Protein AF-A0A419EFA2-F1 (afdb_monomer)

Secondary structure (DSSP, 8-state):
-TTTSS--HHHHHHHHHHHHHHHHHHHHHHHHHT-----TT-S-HHHHTSSPPPTTS-PPP--HHHHHHHHHHHHHHHHHHHHHHHHT--

Mean predicted aligned error: 9.62 Å

Solvent-accessible surface area (backbone atoms only — not comparable to full-atom values): 5426 Å² total; per-residue (Å²): 115,83,73,49,79,52,88,45,72,67,34,53,53,45,16,52,52,51,50,53,50,50,54,49,53,47,51,52,50,48,66,75,58,78,53,90,67,79,69,84,86,59,83,60,47,38,62,77,49,58,70,88,69,63,91,94,57,90,66,69,72,78,56,70,65,35,49,54,53,33,51,52,51,32,38,55,53,22,26,49,51,51,54,59,60,54,63,74,76,111

Sequence (90 aa):
MKTFLKPSLAKSVVTILLFVFSSWLWRMYVTSTISDTFPHGFPLQYYLGWGPCPPGRVCSEFNGWYLAFDLIFWYFVSAFIVTKFWKNKN

Structure (mmCIF, N/CA/C/O backbone):
data_AF-A0A419EFA2-F1
#
_entry.id   AF-A0A419EFA2-F1
#
loop_
_atom_site.group_PDB
_atom_site.id
_atom_site.type_symbol
_atom_site.label_atom_id
_atom_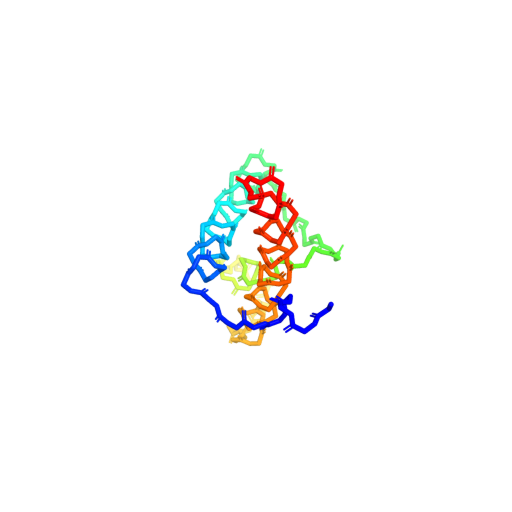site.label_alt_id
_atom_site.label_comp_id
_atom_site.label_asym_id
_atom_site.label_entity_id
_atom_site.label_seq_id
_atom_site.pdbx_PDB_ins_code
_atom_site.Cartn_x
_atom_site.Cartn_y
_atom_site.Cartn_z
_atom_site.occupancy
_atom_site.B_iso_or_equiv
_atom_site.auth_seq_id
_atom_site.auth_comp_id
_atom_site.auth_asym_id
_atom_site.auth_atom_id
_atom_site.pdbx_PDB_model_num
ATOM 1 N N . MET A 1 1 ? -3.521 -7.607 21.335 1.00 53.03 1 MET A N 1
ATOM 2 C CA . MET A 1 1 ? -3.130 -8.146 20.010 1.00 53.03 1 MET A CA 1
ATOM 3 C C . MET A 1 1 ? -4.273 -8.829 19.251 1.00 53.03 1 MET A C 1
ATOM 5 O O . MET A 1 1 ? -4.377 -8.599 18.056 1.00 53.03 1 MET A O 1
ATOM 9 N N . LYS A 1 2 ? -5.173 -9.596 19.896 1.00 61.03 2 LYS A N 1
ATOM 10 C CA . LYS A 1 2 ? -6.264 -10.339 19.212 1.00 61.03 2 LYS A CA 1
ATOM 11 C C . LYS A 1 2 ? -7.215 -9.488 18.344 1.00 61.03 2 LYS A C 1
ATOM 13 O O . LYS A 1 2 ? -7.793 -9.994 17.392 1.00 61.03 2 LYS A O 1
ATOM 18 N N . THR A 1 3 ? -7.362 -8.194 18.626 1.00 71.00 3 THR A N 1
ATOM 19 C CA . THR A 1 3 ? -8.202 -7.265 17.846 1.00 71.00 3 THR A CA 1
ATOM 20 C C . THR A 1 3 ? -7.524 -6.695 16.599 1.00 71.00 3 THR A C 1
ATOM 22 O O . THR A 1 3 ? -8.213 -6.144 15.744 1.00 71.00 3 THR A O 1
ATOM 25 N N . PHE A 1 4 ? -6.203 -6.831 16.464 1.00 77.88 4 PHE A N 1
ATOM 26 C CA . PHE A 1 4 ? -5.434 -6.219 15.378 1.00 77.88 4 PHE A CA 1
ATOM 27 C C . PHE A 1 4 ? -5.700 -6.897 14.028 1.00 77.88 4 PHE A C 1
ATOM 29 O O . PHE A 1 4 ? -6.075 -6.225 13.076 1.00 77.88 4 PHE A O 1
ATOM 36 N N . LEU A 1 5 ? -5.639 -8.228 13.964 1.00 78.75 5 LEU A N 1
ATOM 37 C CA . LEU A 1 5 ? -5.894 -8.988 12.732 1.00 78.75 5 LEU A CA 1
ATOM 38 C C . LEU A 1 5 ? -7.376 -9.283 12.472 1.00 78.75 5 LEU A C 1
ATOM 40 O O . LEU A 1 5 ? -7.718 -9.708 11.372 1.00 78.75 5 LEU A O 1
ATOM 44 N N . LYS A 1 6 ? -8.263 -9.042 13.449 1.00 84.31 6 LYS A N 1
ATOM 45 C CA . LYS A 1 6 ? -9.698 -9.311 13.290 1.00 84.31 6 LYS A CA 1
ATOM 46 C C . LYS A 1 6 ? -10.259 -8.493 12.112 1.00 84.31 6 LYS A C 1
ATOM 48 O O . LYS A 1 6 ? -10.138 -7.261 12.170 1.00 84.3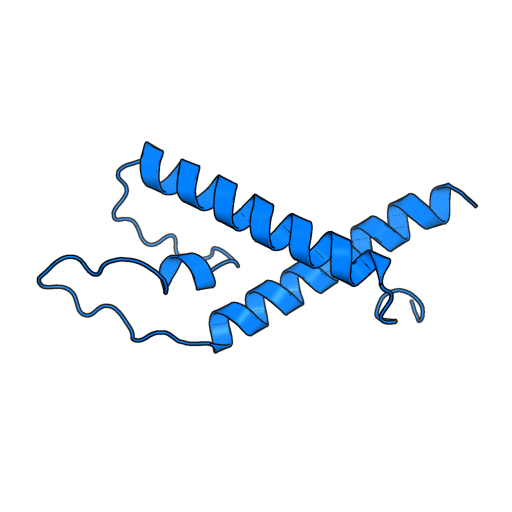1 6 LYS A O 1
ATOM 53 N N . PRO A 1 7 ? -10.869 -9.136 11.099 1.00 82.19 7 PRO A N 1
ATOM 54 C CA . PRO A 1 7 ? -11.440 -8.430 9.962 1.00 82.19 7 PRO A CA 1
ATOM 55 C C . PRO A 1 7 ? -12.559 -7.508 10.439 1.00 82.19 7 PRO A C 1
ATOM 57 O O . PRO A 1 7 ? -13.399 -7.884 11.259 1.00 82.19 7 PRO A O 1
ATOM 60 N N . SER A 1 8 ? -12.537 -6.272 9.955 1.00 88.94 8 SER A N 1
ATOM 61 C CA . SER A 1 8 ? -13.603 -5.301 10.166 1.00 88.94 8 SER A CA 1
ATOM 62 C C . SER A 1 8 ? -13.793 -4.484 8.898 1.00 88.94 8 SER A C 1
ATOM 64 O O . SER A 1 8 ? -12.821 -4.191 8.200 1.00 88.94 8 SER A O 1
ATOM 66 N N . LEU A 1 9 ? -15.039 -4.077 8.631 1.00 88.94 9 LEU A N 1
ATOM 67 C CA . LEU A 1 9 ? -15.374 -3.264 7.457 1.00 88.94 9 LEU A CA 1
ATOM 68 C C . LEU A 1 9 ? -14.499 -2.011 7.369 1.00 88.94 9 LEU A C 1
ATOM 70 O O . LEU A 1 9 ? -14.011 -1.664 6.301 1.00 88.94 9 LEU A O 1
ATOM 74 N N . ALA A 1 10 ? -14.220 -1.381 8.507 1.00 87.44 10 ALA A N 1
ATOM 75 C CA . ALA A 1 10 ? -13.377 -0.198 8.567 1.00 87.44 10 ALA A CA 1
ATOM 76 C C . ALA A 1 10 ? -11.938 -0.435 8.100 1.00 87.44 10 ALA A C 1
ATOM 78 O O . ALA A 1 10 ? -11.400 0.373 7.350 1.00 87.44 10 ALA A O 1
ATOM 79 N N . LYS A 1 11 ? -11.315 -1.544 8.519 1.00 88.06 11 LYS A N 1
ATOM 80 C CA . LYS A 1 11 ? -9.956 -1.889 8.083 1.00 88.06 11 LYS A CA 1
ATOM 81 C C . LYS A 1 11 ? -9.933 -2.155 6.586 1.00 88.06 11 LYS A C 1
ATOM 83 O O . LYS A 1 11 ? -9.059 -1.629 5.912 1.00 88.06 11 LYS A O 1
ATOM 88 N N . SER A 1 12 ? -10.923 -2.882 6.067 1.00 89.94 12 SER A N 1
ATOM 89 C CA . SER A 1 12 ? -11.053 -3.155 4.633 1.00 89.94 12 SER A CA 1
ATOM 90 C C . SER A 1 12 ? -11.226 -1.875 3.809 1.00 89.94 12 SER A C 1
ATOM 92 O O . SER A 1 12 ? -10.531 -1.699 2.814 1.00 89.94 12 SER A O 1
ATOM 94 N N . VAL A 1 13 ? -12.087 -0.948 4.242 1.00 93.12 13 VAL A N 1
ATOM 95 C CA . VAL A 1 13 ? -12.279 0.343 3.559 1.00 93.12 13 VAL A CA 1
ATOM 96 C C . VAL A 1 13 ? -10.989 1.164 3.563 1.00 93.12 13 VAL A C 1
ATOM 98 O O . VAL A 1 13 ? -10.577 1.661 2.518 1.00 93.12 13 VAL A O 1
ATOM 101 N N . VAL A 1 14 ? -10.306 1.262 4.708 1.00 91.81 14 VAL A N 1
ATOM 102 C CA . VAL A 1 14 ? -9.029 1.987 4.807 1.00 91.81 14 VAL A CA 1
ATOM 103 C C . VAL A 1 14 ? -7.945 1.326 3.950 1.00 91.81 14 VAL A C 1
ATOM 105 O O . VAL A 1 14 ? -7.186 2.032 3.298 1.00 91.81 14 VAL A O 1
ATOM 108 N N . THR A 1 15 ? -7.892 -0.008 3.885 1.00 91.88 15 THR A N 1
ATOM 109 C CA . THR A 1 15 ? -6.982 -0.743 2.991 1.00 91.88 15 THR A CA 1
ATOM 110 C C . THR A 1 15 ? -7.200 -0.369 1.533 1.00 91.88 15 THR A C 1
ATOM 112 O O . THR A 1 15 ? -6.234 -0.035 0.856 1.00 91.88 15 THR A O 1
ATOM 115 N N . ILE A 1 16 ? -8.448 -0.387 1.053 1.00 91.00 16 ILE A N 1
ATOM 116 C CA . ILE A 1 16 ? -8.763 -0.050 -0.342 1.00 91.00 16 ILE A CA 1
ATOM 117 C C . ILE A 1 16 ? -8.377 1.402 -0.636 1.00 91.00 16 ILE A C 1
ATOM 119 O O . ILE A 1 16 ? -7.730 1.669 -1.645 1.00 91.00 16 ILE A O 1
ATOM 123 N N . LEU A 1 17 ? -8.714 2.334 0.261 1.00 92.31 17 LEU A N 1
ATOM 124 C CA . LEU A 1 17 ? -8.358 3.745 0.106 1.00 92.31 17 LEU A CA 1
ATOM 125 C C . LEU A 1 17 ? -6.842 3.951 0.036 1.00 92.31 17 LEU A C 1
ATOM 127 O O . LEU A 1 17 ? -6.364 4.649 -0.853 1.00 92.31 17 LEU A O 1
ATOM 131 N N . LEU A 1 18 ? -6.083 3.322 0.935 1.00 89.69 18 LEU A N 1
ATOM 132 C CA . LEU A 1 18 ? -4.624 3.417 0.948 1.00 89.69 18 LEU A CA 1
ATOM 133 C C . LEU A 1 18 ? -3.988 2.770 -0.287 1.00 89.69 18 LEU A C 1
ATOM 135 O O . LEU A 1 18 ? -3.061 3.336 -0.866 1.00 89.69 18 LEU A O 1
ATOM 139 N N . PHE A 1 19 ? -4.498 1.619 -0.721 1.00 87.69 19 PHE A N 1
ATOM 140 C CA . PHE A 1 19 ? -4.033 0.944 -1.929 1.00 87.69 19 PHE A CA 1
ATOM 141 C C . PHE A 1 19 ? -4.262 1.803 -3.179 1.00 87.69 19 PHE A C 1
ATOM 143 O O . PHE A 1 19 ? -3.335 2.021 -3.957 1.00 87.69 19 PHE A O 1
ATOM 150 N N . VAL A 1 20 ? -5.465 2.361 -3.349 1.00 86.44 20 VAL A N 1
ATOM 151 C CA . VAL A 1 20 ? -5.788 3.236 -4.487 1.00 86.44 20 VAL A CA 1
ATOM 152 C C . VAL A 1 20 ? -4.967 4.524 -4.438 1.00 86.44 20 VAL A C 1
ATOM 154 O O . VAL A 1 20 ? -4.382 4.918 -5.445 1.00 86.44 20 VAL A O 1
ATOM 157 N N . PHE A 1 21 ? -4.882 5.168 -3.272 1.00 87.88 21 PHE A N 1
ATOM 158 C CA . PHE A 1 21 ? -4.156 6.425 -3.114 1.00 87.88 21 PHE A CA 1
ATOM 159 C C . PHE A 1 21 ? -2.654 6.259 -3.356 1.00 87.88 21 PHE A C 1
ATOM 161 O O . PHE A 1 21 ? -2.056 7.055 -4.075 1.00 87.88 21 PHE A O 1
ATOM 168 N N . SER A 1 22 ? -2.045 5.201 -2.817 1.00 84.62 22 SER A N 1
ATOM 169 C CA . SER A 1 22 ? -0.631 4.905 -3.058 1.00 84.62 22 SER A CA 1
ATOM 170 C C . SER A 1 22 ? -0.351 4.558 -4.516 1.00 84.62 22 SER A C 1
ATOM 172 O O . SER A 1 22 ? 0.607 5.079 -5.079 1.00 84.62 22 SER A O 1
ATOM 174 N N . SER A 1 23 ? -1.218 3.767 -5.154 1.00 79.88 23 SER A N 1
ATOM 175 C CA . SER A 1 23 ? -1.121 3.461 -6.586 1.00 79.88 23 SER A CA 1
ATOM 176 C C . SER A 1 23 ? -1.215 4.727 -7.441 1.00 79.88 23 SER A C 1
ATOM 178 O O . SER A 1 23 ? -0.483 4.885 -8.417 1.00 79.88 23 SER A O 1
ATOM 180 N N . TRP A 1 24 ? -2.092 5.662 -7.065 1.00 80.50 24 TRP A N 1
ATOM 181 C CA . TRP A 1 24 ? -2.250 6.938 -7.756 1.00 80.50 24 TRP A CA 1
ATOM 182 C C . TRP A 1 24 ? -1.043 7.866 -7.571 1.00 80.50 24 TRP A C 1
ATOM 184 O O . TRP A 1 24 ? -0.517 8.380 -8.557 1.00 80.50 24 TRP A O 1
ATOM 194 N N . LEU A 1 25 ? -0.559 8.040 -6.336 1.00 82.38 25 LEU A N 1
ATOM 195 C CA . LEU A 1 25 ? 0.656 8.815 -6.057 1.00 82.38 25 LEU A CA 1
ATOM 196 C C . LEU A 1 25 ? 1.864 8.246 -6.797 1.00 82.38 25 LEU A C 1
ATOM 198 O O . LEU A 1 25 ? 2.657 8.992 -7.367 1.00 82.38 25 LEU A O 1
ATOM 202 N N . TRP A 1 26 ? 1.979 6.922 -6.823 1.00 75.62 26 TRP A N 1
ATOM 203 C CA . TRP A 1 26 ? 3.044 6.242 -7.534 1.00 75.62 26 TRP A CA 1
ATOM 204 C C . TRP A 1 26 ? 2.956 6.466 -9.045 1.00 75.62 26 TRP A C 1
ATOM 206 O O . TRP A 1 26 ? 3.952 6.816 -9.673 1.00 75.62 26 TRP A O 1
ATOM 216 N N . ARG A 1 27 ? 1.756 6.373 -9.631 1.00 73.69 27 ARG A N 1
ATOM 217 C CA . ARG A 1 27 ? 1.526 6.728 -11.038 1.00 73.69 27 ARG A CA 1
ATOM 218 C C . ARG A 1 27 ? 1.958 8.155 -11.349 1.00 73.69 27 ARG A C 1
ATOM 220 O O . ARG A 1 27 ? 2.610 8.377 -12.369 1.00 73.69 27 ARG A O 1
ATOM 227 N N . MET A 1 28 ? 1.611 9.105 -10.485 1.00 74.62 28 MET A N 1
ATOM 228 C CA . MET A 1 28 ? 2.019 10.503 -10.636 1.00 74.62 28 MET A CA 1
ATOM 229 C C . MET A 1 28 ? 3.541 10.652 -10.569 1.00 74.62 28 MET A C 1
ATOM 231 O O . MET A 1 28 ? 4.125 11.290 -11.442 1.00 74.62 28 MET A O 1
ATOM 235 N N . TYR A 1 29 ? 4.190 10.002 -9.600 1.00 75.44 29 TYR A N 1
ATOM 236 C CA . TYR A 1 29 ? 5.645 10.004 -9.458 1.00 75.44 29 TYR A CA 1
ATOM 237 C C . TYR A 1 29 ? 6.348 9.426 -10.693 1.00 75.44 29 TYR A C 1
ATOM 239 O O . TYR A 1 29 ? 7.191 10.103 -11.282 1.00 75.44 29 TYR A O 1
ATOM 247 N N . VAL A 1 30 ? 5.955 8.234 -11.150 1.00 69.12 30 VAL A N 1
ATOM 248 C CA . VAL A 1 30 ? 6.513 7.590 -12.354 1.00 69.12 30 VAL A CA 1
ATOM 249 C C . VAL A 1 30 ? 6.318 8.468 -13.590 1.00 69.12 30 VAL A C 1
ATOM 251 O O . VAL A 1 30 ? 7.261 8.687 -14.346 1.00 69.12 30 VAL A O 1
ATOM 254 N N . THR A 1 31 ? 5.118 9.030 -13.770 1.00 68.44 31 THR A N 1
ATOM 255 C CA . THR A 1 31 ? 4.823 9.917 -14.908 1.00 68.44 31 THR A CA 1
ATOM 256 C C . THR A 1 31 ? 5.686 11.181 -14.867 1.00 68.44 31 THR A C 1
ATOM 258 O O . THR A 1 31 ? 6.185 11.614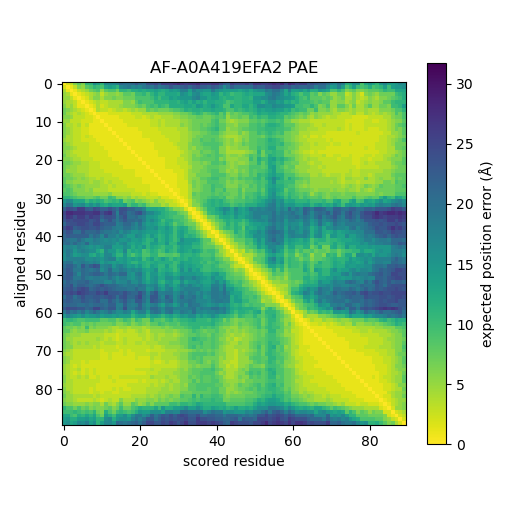 -15.899 1.00 68.44 31 THR A O 1
ATOM 261 N N . SER A 1 32 ? 5.904 11.758 -13.680 1.00 66.75 32 SER A N 1
ATOM 262 C CA . SER A 1 32 ? 6.719 12.968 -13.517 1.00 66.75 32 SER A CA 1
ATOM 263 C C . SER A 1 32 ? 8.221 12.747 -13.701 1.00 66.75 32 SER A C 1
ATOM 265 O O . SER A 1 32 ? 8.932 13.685 -14.046 1.00 66.75 32 SER A O 1
ATOM 267 N N . THR A 1 33 ? 8.717 11.530 -13.465 1.00 62.81 33 THR A N 1
ATOM 268 C CA . THR A 1 33 ? 10.161 11.259 -13.421 1.00 62.81 33 THR A CA 1
ATOM 269 C C . THR A 1 33 ? 10.731 10.712 -14.727 1.00 62.81 33 THR A C 1
ATOM 271 O O . THR A 1 33 ? 11.944 10.543 -14.788 1.00 62.81 33 THR A O 1
ATOM 274 N N . ILE A 1 34 ? 9.907 10.454 -15.762 1.00 57.12 34 ILE A N 1
ATOM 275 C CA . ILE 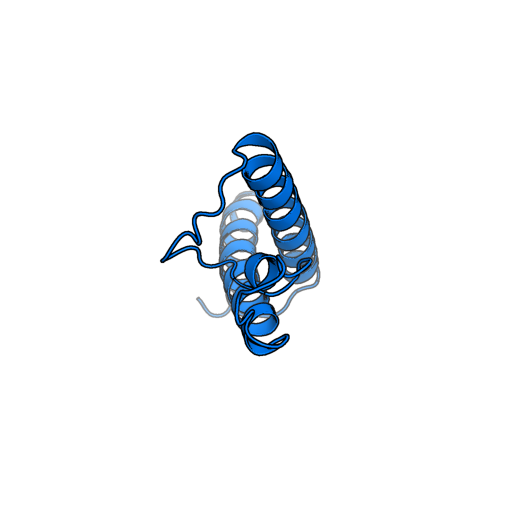A 1 34 ? 10.302 9.817 -17.049 1.00 57.12 34 ILE A CA 1
ATOM 276 C C . ILE A 1 34 ? 11.337 8.705 -16.799 1.00 57.12 34 ILE A C 1
ATOM 278 O O . ILE A 1 34 ? 12.380 8.598 -17.442 1.00 57.12 34 ILE A O 1
ATOM 282 N N . SER A 1 35 ? 11.105 7.939 -15.739 1.00 46.78 35 SER A N 1
ATOM 283 C CA . SER A 1 35 ? 12.119 7.078 -15.165 1.00 46.78 35 SER A CA 1
ATOM 284 C C . SER A 1 35 ? 11.772 5.647 -15.527 1.00 46.78 35 SER A C 1
ATOM 286 O O . SER A 1 35 ? 10.950 5.010 -14.873 1.00 46.78 35 SER A O 1
ATOM 288 N N . ASP A 1 36 ? 12.486 5.135 -16.524 1.00 52.12 36 ASP A N 1
ATOM 289 C CA . ASP A 1 36 ? 12.606 3.713 -16.870 1.00 52.12 36 ASP A CA 1
ATOM 290 C C . ASP A 1 36 ? 13.319 2.891 -15.768 1.00 52.12 36 ASP A C 1
ATOM 292 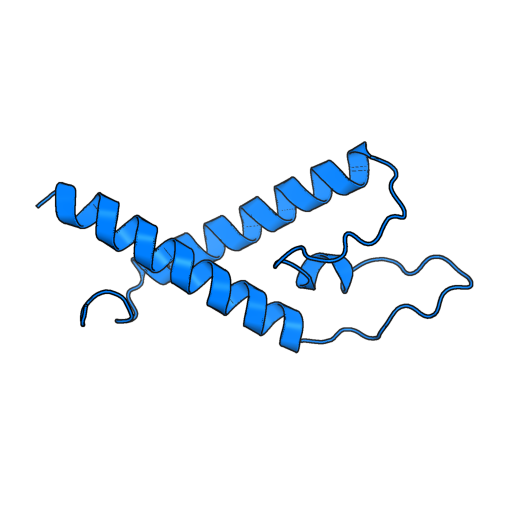O O . ASP A 1 36 ? 13.716 1.742 -15.986 1.00 52.12 36 ASP A O 1
ATOM 296 N N . THR A 1 37 ? 13.544 3.467 -14.580 1.00 50.69 37 THR A N 1
ATOM 297 C CA . THR A 1 37 ? 14.139 2.742 -13.460 1.00 50.69 37 THR A CA 1
ATOM 298 C C . THR A 1 37 ? 13.060 1.931 -12.758 1.00 50.69 37 THR A C 1
ATOM 300 O O . THR A 1 37 ? 12.159 2.464 -12.116 1.00 50.69 37 THR A O 1
ATOM 303 N N . PHE A 1 38 ? 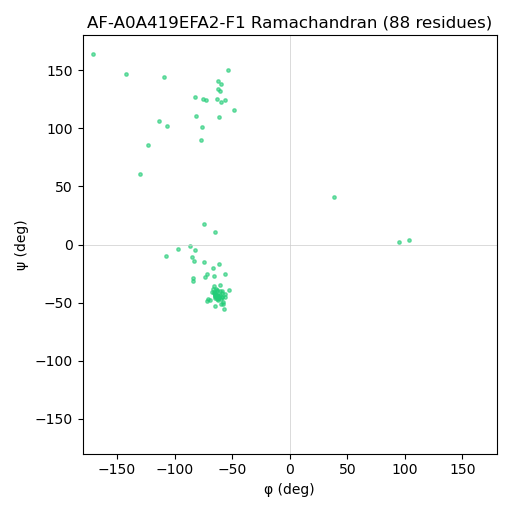13.153 0.607 -12.896 1.00 52.41 38 PHE A N 1
ATOM 304 C CA . PHE A 1 38 ? 12.490 -0.329 -11.998 1.00 52.41 38 PHE A CA 1
ATOM 305 C C . PHE A 1 38 ? 13.062 -0.100 -10.596 1.00 52.41 38 PHE A C 1
ATOM 307 O O . PHE A 1 38 ? 14.227 -0.442 -10.363 1.00 52.41 38 PHE A O 1
ATOM 314 N N . PRO A 1 39 ? 12.297 0.457 -9.646 1.00 53.62 39 PRO A N 1
ATOM 315 C CA . PRO A 1 39 ? 12.805 0.644 -8.305 1.00 53.62 39 PRO A CA 1
ATOM 316 C C . PRO A 1 39 ? 12.790 -0.720 -7.625 1.00 53.62 39 PRO A C 1
ATOM 318 O O . PRO A 1 39 ? 11.752 -1.234 -7.203 1.00 53.62 39 PRO A O 1
ATOM 321 N N . HIS A 1 40 ? 13.963 -1.340 -7.557 1.00 48.12 40 HIS A N 1
ATOM 322 C CA . HIS A 1 40 ? 14.188 -2.482 -6.687 1.00 48.12 40 HIS A CA 1
ATOM 323 C C . HIS A 1 40 ? 13.834 -2.090 -5.245 1.00 48.12 40 HIS A C 1
ATOM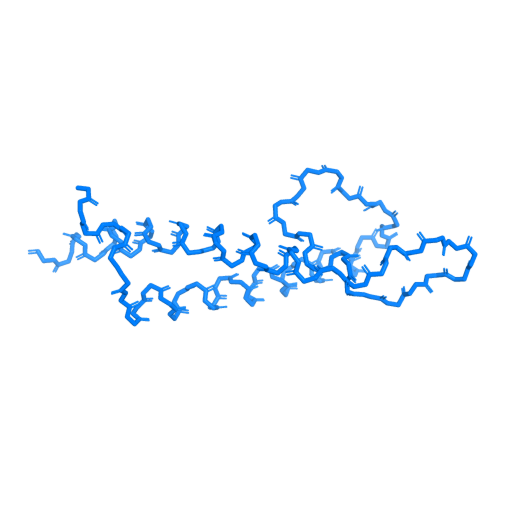 325 O O . HIS A 1 40 ? 14.371 -1.121 -4.713 1.00 48.12 40 HIS A O 1
ATOM 331 N N . GLY A 1 41 ? 12.925 -2.844 -4.619 1.00 50.53 41 GLY A N 1
ATOM 332 C CA . GLY A 1 41 ? 12.606 -2.711 -3.193 1.00 50.53 41 GLY A CA 1
ATOM 333 C C . GLY A 1 41 ? 11.299 -1.996 -2.836 1.00 50.53 41 GLY A C 1
ATOM 334 O O . GLY A 1 41 ? 11.035 -1.827 -1.647 1.00 50.53 41 GLY A O 1
ATOM 335 N N . PHE A 1 42 ? 10.457 -1.597 -3.798 1.00 54.56 42 PHE A N 1
ATOM 336 C CA . PHE A 1 42 ? 9.162 -0.994 -3.461 1.00 54.56 42 PHE A CA 1
ATOM 337 C C . PHE A 1 42 ? 8.104 -2.074 -3.154 1.00 54.56 42 PHE A C 1
ATOM 339 O O . PHE A 1 42 ? 7.888 -2.950 -3.994 1.00 54.56 42 PHE A O 1
ATOM 346 N N . PRO A 1 43 ? 7.406 -2.029 -2.000 1.00 55.31 43 PRO A N 1
ATOM 347 C CA . PRO A 1 43 ? 6.435 -3.051 -1.591 1.00 55.31 43 PRO A CA 1
ATOM 348 C C . PRO A 1 43 ? 5.101 -2.985 -2.361 1.00 55.31 43 PRO A C 1
ATOM 350 O O . PRO A 1 43 ? 4.115 -3.524 -1.877 1.00 55.31 43 PRO A O 1
ATOM 353 N N . LEU A 1 44 ? 5.064 -2.302 -3.515 1.00 63.88 44 LEU A N 1
ATOM 354 C CA . LEU A 1 44 ? 3.881 -2.091 -4.359 1.00 63.88 44 LEU A CA 1
ATOM 355 C C . LEU A 1 44 ? 4.171 -2.451 -5.815 1.00 63.88 44 LEU A C 1
ATOM 357 O O . LEU A 1 44 ? 4.155 -1.611 -6.720 1.00 63.88 44 LEU A O 1
ATOM 361 N N . GLN A 1 45 ? 4.527 -3.717 -6.025 1.00 61.56 45 GLN A N 1
ATOM 362 C CA . GLN A 1 45 ? 4.942 -4.217 -7.334 1.00 61.56 45 GLN A CA 1
ATOM 363 C C . GLN A 1 45 ? 3.769 -4.398 -8.299 1.00 61.56 45 GLN A C 1
ATOM 365 O O . GLN A 1 45 ? 4.007 -4.488 -9.504 1.00 61.56 45 GLN A O 1
ATOM 370 N N . TYR A 1 46 ? 2.517 -4.400 -7.818 1.00 62.47 46 TYR A N 1
ATOM 371 C CA . TYR A 1 46 ? 1.353 -4.570 -8.689 1.00 62.47 46 TYR A CA 1
ATOM 372 C C . TYR A 1 46 ? 1.311 -3.517 -9.800 1.00 62.47 46 TYR A C 1
ATOM 374 O O . TYR A 1 46 ? 1.086 -3.852 -10.958 1.00 62.47 46 TYR A O 1
ATOM 382 N N . TYR A 1 47 ? 1.611 -2.258 -9.477 1.00 55.97 47 TYR A N 1
ATOM 383 C CA . TYR A 1 47 ? 1.653 -1.188 -10.473 1.00 55.97 47 TYR A CA 1
ATOM 384 C C . TYR A 1 47 ? 2.775 -1.383 -11.505 1.00 55.97 47 TYR A C 1
ATOM 386 O O . TYR A 1 47 ? 2.607 -1.070 -12.678 1.00 55.97 47 TYR A O 1
ATOM 394 N N . LEU A 1 48 ? 3.924 -1.913 -11.081 1.00 56.19 48 LEU A N 1
ATOM 395 C CA . LEU A 1 48 ? 5.087 -2.125 -11.949 1.00 56.19 48 LEU A CA 1
ATOM 396 C C . LEU A 1 48 ? 4.884 -3.298 -12.920 1.00 56.19 48 LEU A C 1
ATOM 398 O O . LEU A 1 48 ? 5.446 -3.287 -14.010 1.00 56.19 48 LEU A O 1
ATOM 402 N N . GLY A 1 49 ? 4.061 -4.283 -12.547 1.00 55.94 49 GLY A N 1
ATOM 403 C CA . GLY A 1 49 ? 3.623 -5.361 -13.439 1.00 55.94 49 GLY A CA 1
ATOM 404 C C . GLY A 1 49 ? 2.442 -4.988 -14.346 1.00 55.94 49 GLY A C 1
ATOM 405 O O . GLY A 1 49 ? 2.036 -5.805 -15.171 1.00 55.94 49 GLY A O 1
ATOM 406 N N . TRP A 1 50 ? 1.865 -3.790 -14.197 1.00 48.91 50 TRP A N 1
ATOM 407 C CA . TRP A 1 50 ? 0.654 -3.364 -14.902 1.00 48.91 50 TRP A CA 1
ATOM 408 C C . TRP A 1 50 ? 0.910 -2.074 -15.691 1.00 48.91 50 TRP A C 1
ATOM 410 O O . TRP A 1 50 ? 0.667 -0.963 -15.225 1.00 48.91 50 TRP A O 1
ATOM 420 N N . GLY A 1 51 ? 1.422 -2.209 -16.916 1.00 55.59 51 GLY A N 1
ATOM 421 C CA . GLY A 1 51 ? 1.706 -1.075 -17.795 1.00 55.59 51 GLY A CA 1
ATOM 422 C C . GLY A 1 51 ? 2.070 -1.501 -19.221 1.00 55.59 51 GLY A C 1
ATOM 423 O O . GLY A 1 51 ? 2.359 -2.677 -19.451 1.00 55.59 51 GLY A O 1
ATOM 424 N N . PRO A 1 52 ? 2.027 -0.576 -20.199 1.00 54.22 52 PRO A N 1
ATOM 425 C CA . PRO A 1 52 ? 2.424 -0.876 -21.569 1.00 54.22 52 PRO A CA 1
ATOM 426 C C . PRO A 1 52 ? 3.909 -1.246 -21.608 1.00 54.22 52 PRO A C 1
ATOM 428 O O . PRO A 1 52 ? 4.759 -0.491 -21.140 1.00 54.22 52 PRO A O 1
ATOM 431 N N . CYS A 1 53 ? 4.216 -2.416 -22.166 1.00 61.69 53 CYS A N 1
ATOM 432 C CA . CYS A 1 53 ? 5.591 -2.856 -22.336 1.00 61.69 53 CYS A CA 1
ATOM 433 C C . CYS A 1 53 ? 6.265 -2.043 -23.454 1.00 61.69 53 CYS A C 1
ATOM 435 O O . CYS A 1 53 ? 5.737 -2.029 -24.572 1.00 61.69 53 CYS A O 1
ATOM 437 N N . PRO A 1 54 ? 7.407 -1.373 -23.209 1.00 61.25 54 PRO A N 1
ATOM 438 C CA . PRO A 1 54 ? 8.166 -0.763 -24.290 1.00 61.25 54 PRO A CA 1
ATOM 439 C C . PRO A 1 54 ? 8.660 -1.849 -25.266 1.00 61.25 54 PRO A C 1
ATOM 441 O O . PRO A 1 54 ? 9.066 -2.934 -24.831 1.00 61.25 54 PRO A O 1
ATOM 444 N N . PRO A 1 55 ? 8.636 -1.589 -26.587 1.00 47.72 55 PRO A N 1
ATOM 445 C CA . PRO A 1 55 ? 9.052 -2.569 -27.583 1.00 47.72 55 PRO A CA 1
ATOM 446 C C . PRO A 1 55 ? 10.520 -2.965 -27.370 1.00 47.72 55 PRO A C 1
ATOM 448 O O . PRO A 1 55 ? 11.385 -2.108 -27.203 1.00 47.72 55 PRO A O 1
ATOM 451 N N . GLY A 1 56 ? 10.803 -4.271 -27.379 1.00 60.09 56 GLY A N 1
ATOM 452 C CA . GLY A 1 56 ? 12.161 -4.814 -27.245 1.00 60.09 56 GLY A CA 1
ATOM 453 C C . GLY A 1 56 ? 12.589 -5.215 -25.828 1.00 60.09 56 GLY A C 1
ATOM 454 O O . GLY A 1 56 ? 13.716 -5.678 -25.662 1.00 60.09 56 GLY A O 1
ATOM 455 N N . ARG A 1 57 ? 11.724 -5.096 -24.809 1.00 57.41 57 ARG A N 1
ATOM 456 C CA . ARG A 1 57 ? 11.980 -5.660 -23.470 1.00 57.41 57 ARG A CA 1
ATOM 457 C C . ARG A 1 57 ? 11.072 -6.857 -23.177 1.00 57.41 57 ARG A C 1
ATOM 459 O O . ARG A 1 57 ? 9.906 -6.870 -23.557 1.00 57.41 57 ARG A O 1
ATOM 466 N N . VAL A 1 58 ? 11.601 -7.850 -22.457 1.00 54.94 58 VAL A N 1
ATOM 467 C CA . VAL A 1 58 ? 10.800 -8.929 -21.860 1.00 54.94 58 VAL A CA 1
ATOM 468 C C . VAL A 1 58 ? 10.117 -8.352 -20.623 1.00 54.94 58 VAL A C 1
ATOM 470 O O . VAL A 1 58 ? 10.689 -8.345 -19.535 1.00 54.94 58 VAL A O 1
ATOM 473 N N . CYS A 1 59 ? 8.921 -7.794 -20.788 1.00 62.41 59 CYS A N 1
ATOM 474 C CA . CYS A 1 59 ? 8.091 -7.457 -19.639 1.00 62.41 59 CYS A CA 1
ATOM 475 C C . CYS A 1 59 ? 7.501 -8.754 -19.092 1.00 62.41 59 CYS A C 1
ATOM 477 O O . CYS A 1 59 ? 6.906 -9.528 -19.839 1.00 62.41 59 CYS A O 1
ATOM 479 N N . SER A 1 60 ? 7.709 -9.017 -17.803 1.00 58.66 60 SER A N 1
ATOM 480 C CA . SER A 1 60 ? 7.125 -10.182 -17.146 1.00 58.66 60 SER A CA 1
ATOM 481 C C . SER A 1 60 ? 5.604 -10.120 -17.230 1.00 58.66 60 SER A C 1
ATOM 483 O O . SER A 1 60 ? 5.011 -9.062 -17.018 1.00 58.66 60 SER A O 1
ATOM 485 N N . GLU A 1 61 ? 4.993 -11.262 -17.511 1.00 57.59 61 GLU A N 1
ATOM 486 C CA . GLU A 1 61 ? 3.549 -11.448 -17.584 1.00 57.59 61 GLU A CA 1
ATOM 487 C C . GLU A 1 61 ? 2.853 -10.975 -16.299 1.00 57.59 61 GLU A C 1
ATOM 489 O O . GLU A 1 61 ? 3.429 -11.017 -15.206 1.00 57.59 61 GLU A O 1
ATOM 494 N N . PHE A 1 62 ? 1.603 -10.524 -16.431 1.00 64.75 62 PHE A N 1
ATOM 495 C CA . PHE A 1 62 ? 0.766 -10.141 -15.297 1.00 64.75 62 PHE A CA 1
ATOM 496 C C . PHE A 1 62 ? 0.787 -11.231 -14.217 1.00 64.75 62 PHE A C 1
ATOM 498 O O . PHE A 1 62 ? 0.301 -12.340 -14.434 1.00 64.75 62 PHE A O 1
ATOM 505 N N . ASN A 1 63 ? 1.317 -10.903 -13.038 1.00 71.50 63 ASN A N 1
ATOM 506 C CA . ASN A 1 63 ? 1.383 -11.827 -11.916 1.00 71.50 63 ASN A CA 1
ATOM 507 C C . ASN A 1 63 ? 0.484 -11.341 -10.769 1.00 71.50 63 ASN A C 1
ATOM 509 O O . ASN A 1 63 ? 0.815 -10.403 -10.040 1.00 71.50 63 ASN A O 1
ATOM 513 N N . GLY A 1 64 ? -0.654 -12.018 -10.591 1.00 74.06 64 GLY A N 1
ATOM 514 C CA . GLY A 1 64 ? -1.633 -11.712 -9.544 1.00 74.06 64 GLY A CA 1
ATOM 515 C C . GLY A 1 64 ? -1.095 -11.836 -8.112 1.00 74.06 64 GLY A C 1
ATOM 516 O O . GLY A 1 64 ? -1.682 -11.263 -7.194 1.00 74.06 64 GLY A O 1
ATOM 517 N N . TRP A 1 65 ? 0.043 -12.510 -7.904 1.00 78.94 65 TRP A N 1
ATOM 518 C CA . TRP A 1 65 ? 0.697 -12.572 -6.595 1.00 78.94 65 TRP A CA 1
ATOM 519 C C . TRP A 1 65 ? 1.112 -11.191 -6.085 1.00 78.94 65 TRP A C 1
ATOM 521 O O . TRP A 1 65 ? 0.986 -10.933 -4.889 1.00 78.94 65 TRP A O 1
ATOM 531 N N . TYR A 1 66 ? 1.520 -10.274 -6.968 1.00 77.06 66 TYR A N 1
ATOM 532 C CA . TYR A 1 66 ? 1.861 -8.908 -6.564 1.00 77.06 66 TYR A CA 1
ATOM 533 C C . TYR A 1 66 ? 0.655 -8.161 -5.989 1.00 77.06 66 TYR A C 1
ATOM 535 O O . TYR A 1 66 ? 0.778 -7.499 -4.964 1.00 77.06 66 TYR A O 1
ATOM 543 N N . LEU A 1 67 ? -0.536 -8.342 -6.572 1.00 80.12 67 LEU A N 1
ATOM 544 C CA . LEU A 1 67 ? -1.766 -7.758 -6.029 1.00 80.12 67 LEU A CA 1
ATOM 545 C C . LEU A 1 67 ? -2.068 -8.292 -4.626 1.00 80.12 67 LEU A C 1
ATOM 547 O O . LEU A 1 67 ? -2.428 -7.533 -3.729 1.00 80.12 67 LEU A O 1
ATOM 551 N N . ALA A 1 68 ? -1.929 -9.606 -4.437 1.00 85.62 68 ALA A N 1
ATOM 552 C CA . ALA A 1 68 ? -2.184 -10.239 -3.150 1.00 85.62 68 ALA A CA 1
ATOM 553 C C . ALA A 1 68 ? -1.229 -9.718 -2.063 1.00 85.62 68 ALA A C 1
ATOM 555 O O . ALA A 1 68 ? -1.685 -9.381 -0.970 1.00 85.62 68 ALA A O 1
ATOM 556 N N . PHE A 1 69 ? 0.070 -9.599 -2.359 1.00 85.06 69 PHE A N 1
ATOM 557 C CA . PHE A 1 69 ? 1.047 -9.056 -1.411 1.00 85.06 69 PHE A CA 1
ATOM 558 C C . PHE A 1 69 ? 0.775 -7.589 -1.068 1.00 85.06 69 PHE A C 1
ATOM 560 O O . PHE A 1 69 ? 0.764 -7.248 0.117 1.00 85.06 69 PHE A O 1
ATOM 567 N N . ASP A 1 70 ? 0.470 -6.754 -2.064 1.00 84.75 70 ASP A N 1
ATOM 568 C CA . ASP A 1 70 ? 0.140 -5.342 -1.854 1.00 84.75 70 ASP A CA 1
ATOM 569 C C . ASP A 1 70 ? -1.105 -5.191 -0.962 1.00 84.75 70 ASP A C 1
ATOM 571 O O . ASP A 1 70 ? -1.117 -4.395 -0.020 1.00 84.75 70 ASP A O 1
ATOM 575 N N . LEU A 1 71 ? -2.150 -5.994 -1.200 1.00 87.12 71 LEU A N 1
ATOM 576 C CA . LEU A 1 71 ? -3.369 -5.986 -0.385 1.00 87.12 71 LEU A CA 1
ATOM 577 C C . LEU A 1 71 ? -3.109 -6.433 1.057 1.00 87.12 71 LEU A C 1
ATOM 579 O O . LEU A 1 71 ? -3.628 -5.819 1.992 1.00 87.12 71 LEU A O 1
ATOM 583 N N . ILE A 1 72 ? -2.301 -7.477 1.254 1.00 89.81 72 ILE A N 1
ATOM 584 C CA . ILE A 1 72 ? -1.916 -7.953 2.589 1.00 89.81 72 ILE A CA 1
ATOM 585 C C . ILE A 1 72 ? -1.127 -6.867 3.325 1.00 89.81 72 ILE A C 1
ATOM 587 O O . ILE A 1 72 ? -1.439 -6.552 4.476 1.00 89.81 72 ILE A O 1
ATOM 591 N N . PHE A 1 73 ? -0.142 -6.259 2.663 1.00 89.88 73 PHE A N 1
ATOM 592 C CA . PHE A 1 73 ? 0.654 -5.172 3.225 1.00 89.88 73 PHE A CA 1
ATOM 593 C C . PHE A 1 73 ? -0.234 -3.997 3.652 1.00 89.88 73 PHE A C 1
ATOM 595 O O . PHE A 1 73 ? -0.199 -3.572 4.812 1.00 89.88 73 PHE A O 1
ATOM 602 N N . TRP A 1 74 ? -1.111 -3.523 2.765 1.00 89.25 74 TRP A N 1
ATOM 603 C CA . TRP A 1 74 ? -2.028 -2.432 3.085 1.00 89.25 74 TRP A CA 1
ATOM 604 C C . TRP A 1 74 ? -3.063 -2.795 4.147 1.00 89.25 74 TRP A C 1
ATOM 606 O O . TRP A 1 74 ? -3.520 -1.915 4.878 1.00 89.25 74 TRP A O 1
ATOM 616 N N . TYR A 1 75 ? -3.424 -4.069 4.287 1.00 90.75 75 TYR A N 1
ATOM 617 C CA . TYR A 1 75 ? -4.241 -4.540 5.402 1.00 90.75 75 TYR A CA 1
ATOM 618 C C . TYR A 1 75 ? -3.508 -4.461 6.742 1.00 90.75 75 TYR A C 1
ATOM 620 O O . TYR A 1 75 ? -4.093 -4.023 7.731 1.00 90.75 75 TYR A O 1
ATOM 628 N N . PHE A 1 76 ? -2.220 -4.801 6.799 1.00 91.44 76 PHE A N 1
ATOM 629 C CA . PHE A 1 76 ? -1.426 -4.616 8.017 1.00 91.44 76 PHE A CA 1
ATOM 630 C C . PHE A 1 76 ? -1.303 -3.141 8.408 1.00 91.44 76 PHE A C 1
ATOM 632 O O . PHE A 1 76 ? -1.490 -2.792 9.579 1.00 91.44 76 PHE A O 1
ATOM 639 N N . VAL A 1 77 ? -1.050 -2.266 7.431 1.00 90.81 77 VAL A N 1
ATOM 640 C CA . VAL A 1 77 ? -0.970 -0.817 7.655 1.00 90.81 77 VAL A CA 1
ATOM 641 C C . VAL A 1 77 ? -2.323 -0.259 8.109 1.00 90.81 77 VAL A C 1
ATOM 643 O O . VAL A 1 77 ? -2.385 0.474 9.099 1.00 90.81 77 VAL A O 1
ATOM 646 N N . SER A 1 78 ? -3.428 -0.642 7.460 1.00 90.25 78 SER A N 1
ATOM 647 C CA . SER A 1 78 ? -4.770 -0.193 7.851 1.00 90.25 78 SER A CA 1
ATOM 648 C C . SER A 1 78 ? -5.161 -0.703 9.236 1.00 90.25 78 SER A C 1
ATOM 650 O O . SER A 1 78 ? -5.673 0.064 10.052 1.00 90.25 78 SER A O 1
ATOM 652 N N . ALA A 1 79 ? -4.863 -1.965 9.553 1.00 90.38 79 ALA A N 1
ATOM 653 C CA . ALA A 1 79 ? -5.090 -2.544 10.867 1.00 90.38 79 ALA A CA 1
ATOM 654 C C . ALA A 1 79 ? -4.340 -1.767 11.953 1.00 90.38 79 ALA A C 1
ATOM 656 O O . ALA A 1 79 ? -4.907 -1.523 13.022 1.00 90.38 79 ALA A O 1
ATOM 657 N N . PHE A 1 80 ? -3.111 -1.327 11.676 1.00 90.12 80 PHE A N 1
ATOM 658 C CA . PHE A 1 80 ? -2.336 -0.475 12.575 1.00 90.12 80 PHE A CA 1
ATOM 659 C C . PHE A 1 80 ? -2.973 0.896 12.763 1.00 90.12 80 PHE A C 1
ATOM 661 O O . PHE A 1 80 ? -3.258 1.266 13.902 1.00 90.12 80 PHE A O 1
ATOM 668 N N . ILE A 1 81 ? -3.271 1.602 11.671 1.00 89.12 81 ILE A N 1
ATOM 669 C CA . ILE A 1 81 ? -3.887 2.935 11.698 1.00 89.12 81 ILE A CA 1
ATOM 670 C C . ILE A 1 81 ? -5.216 2.885 12.457 1.00 89.12 81 ILE A C 1
ATOM 672 O O . ILE A 1 81 ? -5.388 3.573 13.461 1.00 89.12 81 ILE A O 1
ATOM 676 N N . VAL A 1 82 ? -6.135 2.014 12.045 1.00 88.75 82 VAL A N 1
ATOM 677 C CA . VAL A 1 82 ? -7.460 1.897 12.663 1.00 88.75 82 VAL A CA 1
ATOM 678 C C . VAL A 1 82 ? -7.335 1.564 14.149 1.00 88.75 82 VAL A C 1
ATOM 680 O O . VAL A 1 82 ? -7.977 2.202 14.978 1.00 88.75 82 VAL A O 1
ATOM 683 N N . THR A 1 83 ? -6.468 0.620 14.524 1.00 87.69 83 THR A N 1
ATOM 684 C CA . THR A 1 83 ? -6.309 0.239 15.937 1.00 87.69 83 THR A CA 1
ATOM 685 C C . THR A 1 83 ? -5.708 1.370 16.778 1.00 87.69 83 THR A C 1
ATOM 687 O O . THR A 1 83 ? -6.135 1.557 17.913 1.00 87.69 83 THR A O 1
ATOM 690 N N . LYS A 1 84 ? -4.745 2.140 16.256 1.00 86.19 84 LYS A N 1
ATOM 691 C CA . LYS A 1 84 ? -4.127 3.269 16.977 1.00 86.19 84 LYS A CA 1
ATOM 692 C C . LYS A 1 84 ? -5.085 4.450 17.128 1.00 86.19 84 LYS A C 1
ATOM 694 O O . LYS A 1 84 ? -5.203 4.989 18.223 1.00 86.19 84 LYS A O 1
ATOM 699 N N . PHE A 1 85 ? -5.761 4.841 16.050 1.00 83.62 85 PHE A N 1
ATOM 700 C CA . PHE A 1 85 ? -6.570 6.061 16.020 1.00 83.62 85 PHE A CA 1
ATOM 701 C C . PHE A 1 85 ? -7.981 5.871 16.585 1.00 83.62 85 PHE A C 1
ATOM 703 O O . PHE A 1 85 ? -8.502 6.795 17.203 1.00 83.62 85 PHE A O 1
ATOM 710 N N . TRP A 1 86 ? -8.596 4.690 16.452 1.00 74.94 86 TRP A N 1
ATOM 711 C CA . TRP A 1 86 ? -9.911 4.443 17.063 1.00 74.94 86 TRP A CA 1
ATOM 712 C C . TRP A 1 86 ? -9.862 4.014 18.516 1.00 74.94 86 TRP A C 1
ATOM 714 O O . TRP A 1 86 ? -10.776 4.351 19.260 1.00 74.94 86 TRP A O 1
ATOM 724 N N . LYS A 1 87 ? -8.796 3.346 18.966 1.00 63.78 87 LYS A N 1
ATOM 725 C CA . LYS A 1 87 ? -8.643 3.059 20.398 1.00 63.78 87 LYS A CA 1
ATOM 726 C C . LYS A 1 87 ? -8.436 4.334 21.225 1.00 63.78 87 LYS A C 1
ATOM 728 O O . LYS A 1 87 ? -8.676 4.306 22.416 1.00 63.78 87 LYS A O 1
ATOM 733 N N . ASN A 1 88 ? -8.008 5.433 20.602 1.00 57.41 88 ASN A N 1
ATOM 734 C CA . ASN A 1 88 ? -7.813 6.720 21.272 1.00 57.41 88 ASN A CA 1
ATOM 735 C C . ASN A 1 88 ? -9.090 7.581 21.337 1.00 57.41 88 ASN A C 1
ATOM 737 O O . ASN A 1 88 ? -9.040 8.702 21.831 1.00 57.41 88 ASN A O 1
ATOM 741 N N . LYS A 1 89 ? -10.205 7.102 20.767 1.00 55.03 89 LYS A N 1
ATOM 742 C CA . LYS A 1 89 ? -11.485 7.827 20.695 1.00 55.03 89 LYS A CA 1
ATOM 743 C C . LYS A 1 89 ? -12.564 7.258 21.631 1.00 55.03 89 LYS A C 1
ATOM 745 O O . LYS A 1 89 ? -13.605 7.891 21.767 1.00 55.03 89 LYS A O 1
ATOM 750 N N . ASN A 1 90 ? -12.301 6.095 22.232 1.00 48.00 90 ASN A N 1
ATOM 751 C CA . ASN A 1 90 ? -13.085 5.449 23.290 1.00 48.00 90 ASN A CA 1
ATOM 752 C C . ASN A 1 90 ? -12.287 5.482 24.589 1.00 48.00 90 ASN A C 1
ATOM 754 O O . ASN A 1 90 ? -12.932 5.542 25.653 1.00 48.00 90 ASN A O 1
#

pLDDT: mean 72.79, std 14.96, range [46.78, 93.12]

Radius of gyration: 16.09 Å; Cα contacts (8 Å, |Δi|>4): 52; chains: 1; bounding box: 3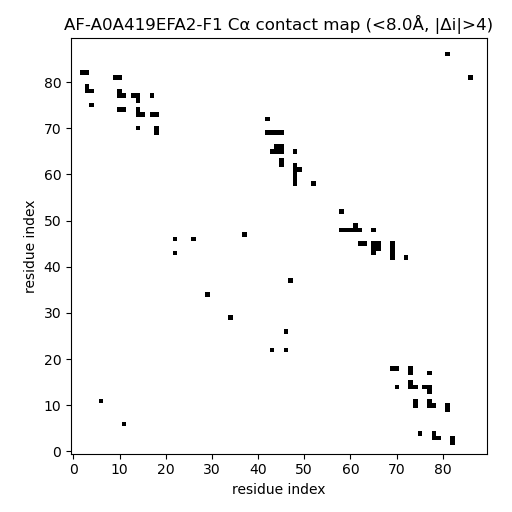0×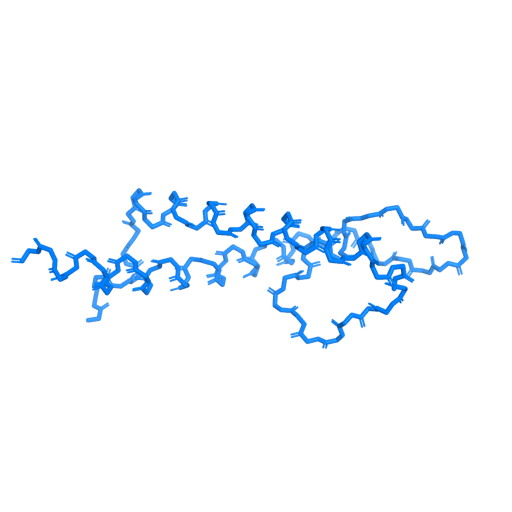26×51 Å

Foldseek 3Di:
DVQLLDDDPQLLVQLVVCLVVVLVVVVVVCVVPVDPDPDPPDLQCQSVLDDDDDPPDDRDHRDCVSVVSSSVVSSNVSSVVCCVVVVVVD